Protein AF-A0A3C1DZ75-F1 (afdb_monomer)

Mean predicted aligned error: 13.8 Å

Radius of gyration: 22.68 Å; Cα contacts (8 Å, |Δi|>4): 251; chains: 1; bounding box: 56×24×58 Å

Foldseek 3Di:
DFDDDDDDPVLVPDPPNDTDDPVRRVVCCVVPNHPCCVVCVVVVCVDPPHPVVVVVPPPPPPPQLCPVVLVQDDVVQFPADDDPDRFAFDPDFDWFWKFAFFPATWIKTFTDGGQWTFIWIFNPYDDPDPVDDTDTHTDGTHGPVRRPDFAATPPPGPSGTGIDTPDD

Sequence (168 aa):
PMVAAPRTWRELASRDLAQLDYREVLRRVKRRGDPLHGLTSGHLDSLEPTAARRQGFVPSSAPDRLEAYRGMRNAGKTPEPVPASVPQPSNGQSFVIQEHHARRLHHDFRLEHDGVLVSWALPRGVPTDPQRNHLAVQTEDHPLEYGGFEGTIPRGEYGAGDVSIWDA

pLDDT: mean 88.47, std 12.62, range [47.5, 98.75]

Structure (mmCIF, N/CA/C/O backbone):
data_AF-A0A3C1DZ75-F1
#
_entry.id   AF-A0A3C1DZ75-F1
#
loop_
_atom_site.group_PDB
_atom_site.id
_atom_site.type_symbol
_atom_site.label_atom_id
_atom_site.label_alt_id
_atom_site.label_comp_id
_atom_site.label_asym_id
_atom_site.label_entity_id
_atom_site.label_seq_id
_atom_site.pdbx_PDB_ins_code
_atom_site.Cartn_x
_atom_site.Cartn_y
_atom_site.Cartn_z
_atom_site.occupancy
_atom_site.B_iso_or_equiv
_atom_site.auth_seq_id
_atom_site.auth_comp_id
_atom_site.auth_asym_id
_atom_site.auth_atom_id
_atom_site.pdbx_PDB_model_num
ATOM 1 N N . PRO A 1 1 ? -17.968 2.718 14.344 1.00 82.25 1 PRO A N 1
ATOM 2 C CA . PRO A 1 1 ? -17.880 1.237 14.326 1.00 82.25 1 PRO A CA 1
ATOM 3 C C . PRO A 1 1 ? -18.590 0.666 15.557 1.00 82.25 1 PRO A C 1
ATOM 5 O O . PRO A 1 1 ? -18.488 1.262 16.633 1.00 82.25 1 PRO A O 1
ATOM 8 N N . MET A 1 2 ? -19.323 -0.435 15.386 1.00 92.38 2 MET A N 1
ATOM 9 C CA . MET A 1 2 ? -19.960 -1.139 16.504 1.00 92.38 2 MET A CA 1
ATOM 10 C C . MET A 1 2 ? -18.927 -2.001 17.229 1.00 92.38 2 MET A C 1
ATOM 12 O O . MET A 1 2 ? -17.980 -2.483 16.609 1.00 92.38 2 MET A O 1
ATOM 16 N N . VAL A 1 3 ? -19.091 -2.171 18.539 1.00 89.06 3 VAL A N 1
ATOM 17 C CA . VAL A 1 3 ? -18.125 -2.855 19.403 1.00 89.06 3 VAL A CA 1
ATOM 18 C C . VAL A 1 3 ? -18.835 -3.922 20.227 1.00 89.06 3 VAL A C 1
ATOM 20 O O . VAL A 1 3 ? -19.832 -3.650 20.900 1.00 89.06 3 VAL A O 1
ATOM 23 N N . ALA A 1 4 ? -18.301 -5.143 20.199 1.00 89.06 4 ALA A N 1
ATOM 24 C CA . ALA A 1 4 ? -18.737 -6.202 21.097 1.00 89.06 4 ALA A CA 1
ATOM 25 C C . ALA A 1 4 ? -18.325 -5.854 22.535 1.00 89.06 4 ALA A C 1
ATOM 27 O O . ALA A 1 4 ? -17.167 -5.546 22.805 1.00 89.06 4 ALA A O 1
ATOM 28 N N . ALA A 1 5 ? -19.276 -5.903 23.465 1.00 89.12 5 ALA A N 1
ATOM 29 C CA . ALA A 1 5 ? -19.019 -5.640 24.875 1.00 89.12 5 ALA A CA 1
ATOM 30 C C . ALA A 1 5 ? -19.864 -6.569 25.759 1.00 89.12 5 ALA A C 1
ATOM 32 O O . ALA A 1 5 ? -21.009 -6.864 25.391 1.00 89.12 5 ALA A O 1
ATOM 33 N N . PRO A 1 6 ? -19.352 -6.991 26.933 1.00 87.00 6 PRO A N 1
ATOM 34 C CA . PRO A 1 6 ? -20.111 -7.805 27.875 1.00 87.00 6 PRO A CA 1
ATOM 35 C C . PRO A 1 6 ? -21.474 -7.189 28.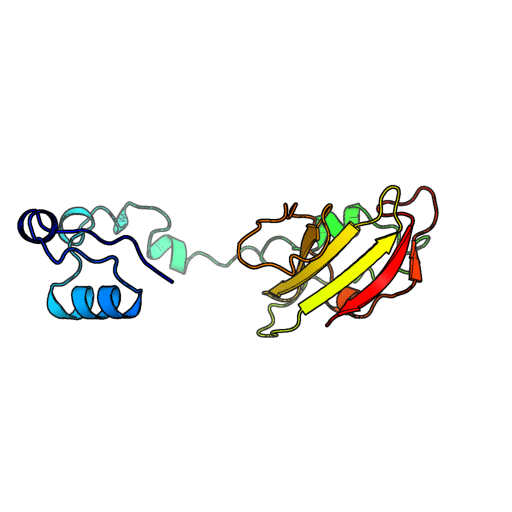219 1.00 87.00 6 PRO A C 1
ATOM 37 O O . PRO A 1 6 ? -21.605 -5.978 28.444 1.00 87.00 6 PRO A O 1
ATOM 40 N N . ARG A 1 7 ? -22.503 -8.040 28.262 1.00 88.62 7 ARG A N 1
ATOM 41 C CA . ARG A 1 7 ? -23.884 -7.682 28.610 1.00 88.62 7 ARG A CA 1
ATOM 42 C C . ARG A 1 7 ? -24.307 -8.414 29.868 1.00 88.62 7 ARG A C 1
ATOM 44 O O . ARG A 1 7 ? -23.930 -9.559 30.087 1.00 88.62 7 ARG A O 1
ATOM 51 N N . THR A 1 8 ? -25.142 -7.769 30.665 1.00 86.81 8 THR A N 1
ATOM 52 C CA . THR A 1 8 ? -25.850 -8.455 31.748 1.00 86.81 8 THR A CA 1
ATOM 53 C C . THR A 1 8 ? -27.039 -9.240 31.195 1.00 86.81 8 THR A C 1
ATOM 55 O O . THR A 1 8 ? -27.642 -8.837 30.200 1.00 86.81 8 THR A O 1
ATOM 58 N N . TRP A 1 9 ? -27.444 -10.313 31.879 1.00 91.50 9 TRP A N 1
ATOM 59 C CA . TRP A 1 9 ? -28.641 -11.091 31.523 1.00 91.50 9 TRP A CA 1
ATOM 60 C C . TRP A 1 9 ? -29.901 -10.229 31.391 1.00 91.50 9 TRP A C 1
ATOM 62 O O . TRP A 1 9 ? -30.697 -10.416 30.477 1.00 91.50 9 TRP A O 1
ATOM 72 N N . ARG A 1 10 ? -30.042 -9.215 32.252 1.00 91.50 10 ARG A N 1
ATOM 73 C CA . ARG A 1 10 ? -31.147 -8.250 32.193 1.00 91.50 10 ARG A CA 1
ATOM 74 C C . ARG A 1 10 ? -31.143 -7.413 30.911 1.00 91.50 10 ARG A C 1
ATOM 76 O O . ARG A 1 10 ? -32.205 -7.112 30.388 1.00 91.50 10 ARG A O 1
ATOM 83 N N . GLU A 1 11 ? -29.970 -7.017 30.418 1.00 90.81 11 GLU A N 1
ATOM 84 C CA . GLU A 1 11 ? -29.866 -6.274 29.155 1.00 90.81 11 GLU A CA 1
ATOM 85 C C . GLU A 1 11 ? -30.214 -7.161 27.962 1.00 90.81 11 GLU A C 1
ATOM 87 O O . GLU A 1 11 ? -30.898 -6.702 27.056 1.00 90.81 11 GLU A O 1
ATOM 92 N N . LEU A 1 12 ? -29.789 -8.426 27.987 1.00 92.19 12 LEU A N 1
ATOM 93 C CA . LEU A 1 12 ? -30.118 -9.396 26.941 1.00 92.19 12 LEU A CA 1
ATOM 94 C C . LEU A 1 12 ? -31.615 -9.725 26.892 1.00 92.19 12 LEU A C 1
ATOM 96 O O . LEU A 1 12 ? -32.140 -10.004 25.823 1.00 92.19 12 LEU A O 1
ATOM 100 N N . ALA A 1 13 ? -32.304 -9.652 28.032 1.00 94.62 13 ALA A N 1
ATOM 101 C CA . ALA A 1 13 ? -33.751 -9.837 28.118 1.00 94.62 13 ALA A CA 1
ATOM 102 C C . ALA A 1 13 ? -34.564 -8.584 27.725 1.00 94.62 13 ALA A C 1
ATOM 104 O O . ALA A 1 13 ? -35.794 -8.639 27.694 1.00 94.62 13 ALA A O 1
ATOM 105 N N . SER A 1 14 ? -33.910 -7.446 27.458 1.00 94.56 14 SER A N 1
ATOM 106 C CA . SER A 1 14 ? -34.595 -6.207 27.083 1.00 94.56 14 SER A CA 1
ATOM 107 C C . SER A 1 14 ? -35.124 -6.276 25.653 1.00 94.56 14 SER A C 1
ATOM 109 O O . SER A 1 14 ? -34.405 -6.674 24.738 1.00 94.56 14 SER A O 1
ATOM 111 N N . ARG A 1 15 ? -36.354 -5.794 25.438 1.00 94.06 15 ARG A N 1
ATOM 112 C CA . ARG A 1 15 ? -36.911 -5.603 24.086 1.00 94.06 15 ARG A CA 1
ATOM 113 C C . ARG A 1 15 ? -36.199 -4.494 23.305 1.00 94.06 15 ARG A C 1
ATOM 115 O O . ARG A 1 15 ? -36.237 -4.504 22.083 1.00 94.06 15 ARG A O 1
ATOM 122 N N . ASP A 1 16 ? -35.491 -3.615 24.011 1.00 93.75 16 ASP A N 1
ATOM 123 C CA . ASP A 1 16 ? -34.742 -2.488 23.448 1.00 93.75 16 ASP A CA 1
ATOM 124 C C . ASP A 1 16 ? -33.236 -2.796 23.322 1.00 93.75 16 ASP A C 1
ATOM 126 O O . ASP A 1 16 ? -32.386 -1.910 23.454 1.00 93.75 16 ASP A O 1
ATOM 130 N N . LEU A 1 17 ? -32.859 -4.070 23.156 1.00 93.56 17 LEU A N 1
ATOM 131 C CA . LEU A 1 17 ? -31.457 -4.454 22.997 1.00 93.56 17 LEU A CA 1
ATOM 132 C C . LEU A 1 17 ? -30.898 -3.908 21.674 1.00 93.56 17 LEU A C 1
ATOM 134 O O . LEU A 1 17 ? -31.266 -4.359 20.594 1.00 93.56 17 LEU A O 1
ATOM 138 N N . ALA A 1 18 ? -29.941 -2.986 21.771 1.00 93.12 18 ALA A N 1
ATOM 139 C CA . ALA A 1 18 ? -29.232 -2.420 20.627 1.00 93.12 18 ALA A CA 1
ATOM 140 C C . ALA A 1 18 ? -27.730 -2.726 20.677 1.00 93.12 18 ALA A C 1
ATOM 142 O O . ALA A 1 18 ? -27.128 -2.838 21.755 1.00 93.12 18 ALA A O 1
ATOM 143 N N . GLN A 1 19 ? -27.113 -2.840 19.499 1.00 93.38 19 GLN A N 1
ATOM 144 C CA . GLN A 1 19 ? -25.656 -2.879 19.363 1.00 93.38 19 GLN A CA 1
ATOM 145 C C . GLN A 1 19 ? -25.053 -1.568 19.885 1.00 93.38 19 GLN A C 1
ATOM 147 O O . GLN A 1 19 ? -25.692 -0.527 19.777 1.00 93.38 19 GLN A O 1
ATOM 152 N N . LEU A 1 20 ? -23.846 -1.618 20.458 1.00 93.50 20 LEU A N 1
ATOM 153 C CA . LEU A 1 20 ? -23.179 -0.409 20.953 1.00 93.50 20 LEU A CA 1
ATOM 154 C C . LEU A 1 20 ? -22.119 0.091 19.994 1.00 93.50 20 LEU A C 1
ATOM 156 O O . LEU A 1 20 ? -21.367 -0.705 19.429 1.00 93.50 20 LEU A O 1
ATOM 160 N N . ASP A 1 21 ? -21.984 1.407 19.922 1.00 95.75 21 ASP A N 1
ATOM 161 C CA . ASP A 1 21 ? -20.785 2.026 19.376 1.00 95.75 21 ASP A CA 1
ATOM 162 C C . ASP A 1 21 ? -19.644 2.104 20.414 1.00 95.75 21 ASP A C 1
ATOM 164 O O . ASP A 1 21 ? -19.817 1.898 21.623 1.00 95.75 21 ASP A O 1
ATOM 168 N N . TYR A 1 22 ? -18.438 2.424 19.941 1.00 93.00 22 TYR A N 1
ATOM 169 C CA . TYR A 1 22 ? -17.254 2.522 20.799 1.00 93.00 22 TYR A CA 1
ATOM 170 C C . TYR A 1 22 ? -17.378 3.593 21.902 1.00 93.00 22 TYR A C 1
ATOM 172 O O . TYR A 1 22 ? -16.853 3.416 23.002 1.00 93.00 22 TYR A O 1
ATOM 180 N N . ARG A 1 23 ? -18.097 4.696 21.660 1.00 95.44 23 ARG A N 1
ATOM 181 C CA . ARG A 1 23 ? -18.281 5.787 22.632 1.00 95.44 23 ARG A CA 1
ATOM 182 C C . ARG A 1 23 ? -19.216 5.352 23.755 1.00 95.44 23 ARG A C 1
ATOM 184 O O . ARG A 1 23 ? -19.007 5.705 24.917 1.00 95.44 23 ARG A O 1
ATOM 191 N N . GLU A 1 24 ? -20.252 4.590 23.432 1.00 94.31 24 GLU A N 1
ATOM 192 C CA . GLU A 1 24 ? -21.172 3.990 24.396 1.00 94.31 24 GLU A CA 1
ATOM 193 C C . GLU A 1 24 ? -20.486 2.954 25.284 1.00 94.31 24 GLU A C 1
ATOM 195 O O . GLU A 1 24 ? -20.714 2.947 26.499 1.00 94.31 24 GLU A O 1
ATOM 200 N N . VAL A 1 25 ? -19.608 2.127 24.710 1.00 92.50 25 VAL A N 1
ATOM 201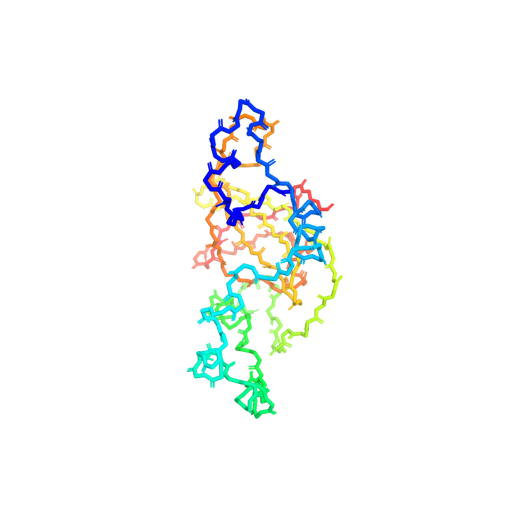 C CA . VAL A 1 25 ? -18.783 1.179 25.474 1.00 92.50 25 VAL A CA 1
ATOM 202 C C . VAL A 1 25 ? -17.853 1.923 26.435 1.00 92.50 25 VAL A C 1
ATOM 204 O O . VAL A 1 25 ? -17.858 1.628 27.630 1.00 92.50 25 VAL A O 1
ATOM 207 N N . LEU A 1 26 ? -17.140 2.956 25.973 1.00 92.38 26 LEU A N 1
ATOM 208 C CA . LEU A 1 26 ? -16.261 3.759 26.835 1.00 92.38 26 LEU A CA 1
ATOM 209 C C . LEU A 1 26 ? -17.026 4.444 27.979 1.00 92.38 26 LEU A C 1
ATOM 211 O O . LEU A 1 26 ? -16.575 4.432 29.126 1.00 92.38 26 LEU A O 1
ATOM 215 N N . ARG A 1 27 ? -18.215 5.002 27.706 1.00 93.69 27 ARG A N 1
ATOM 216 C CA . ARG A 1 27 ? -19.087 5.569 28.752 1.00 93.69 27 ARG A CA 1
ATOM 217 C C . ARG A 1 27 ? -19.534 4.513 29.763 1.00 93.69 27 ARG A C 1
ATOM 219 O O . ARG A 1 27 ? -19.610 4.804 30.956 1.00 93.69 27 ARG A O 1
ATOM 226 N N . ARG A 1 28 ? -19.832 3.290 29.312 1.00 90.81 28 ARG A N 1
ATOM 227 C CA . ARG A 1 28 ? -20.197 2.177 30.202 1.00 90.81 28 ARG A CA 1
ATOM 228 C C . ARG A 1 28 ? -19.054 1.791 31.124 1.00 90.81 28 ARG A C 1
ATOM 230 O O . ARG A 1 28 ? -19.316 1.690 32.318 1.00 90.81 28 ARG A O 1
ATOM 237 N N . VAL A 1 29 ? -17.840 1.624 30.599 1.00 90.81 29 VAL A N 1
ATOM 238 C CA . VAL A 1 29 ? -16.654 1.273 31.399 1.00 90.81 29 VAL A CA 1
ATOM 239 C C . VAL A 1 29 ? -16.377 2.354 32.442 1.00 90.81 29 VAL A C 1
ATOM 241 O O . VAL A 1 29 ? -16.222 2.041 33.616 1.00 90.81 29 VAL A O 1
ATOM 244 N N . LYS A 1 30 ? -16.451 3.639 32.067 1.00 91.69 30 LYS A N 1
ATOM 245 C CA . L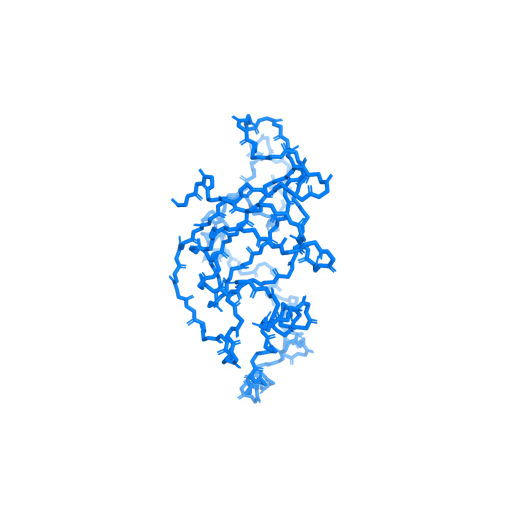YS A 1 30 ? -16.305 4.748 33.029 1.00 91.69 30 LYS A CA 1
ATOM 246 C C . LYS A 1 30 ? -17.337 4.712 34.161 1.00 91.69 30 LYS A C 1
ATOM 248 O O . LYS A 1 30 ? -17.017 5.067 35.286 1.00 91.69 30 LYS A O 1
ATOM 253 N N . ARG A 1 31 ? -18.579 4.311 33.869 1.00 91.12 31 ARG A N 1
ATOM 254 C CA . ARG A 1 31 ? -19.677 4.304 34.851 1.00 91.12 31 ARG A CA 1
ATOM 255 C C . ARG A 1 31 ? -19.729 3.036 35.705 1.00 91.12 31 ARG A C 1
ATOM 257 O O . ARG A 1 31 ? -20.123 3.107 36.860 1.00 91.12 31 ARG A O 1
ATOM 264 N N . ARG A 1 32 ? -19.463 1.872 35.110 1.00 87.06 32 ARG A N 1
ATOM 265 C CA . ARG A 1 32 ? -19.669 0.550 35.732 1.00 87.06 32 ARG A CA 1
ATOM 266 C C . ARG A 1 32 ? -18.359 -0.146 36.115 1.00 87.06 32 ARG A C 1
ATOM 268 O O . ARG A 1 32 ? -18.423 -1.196 36.740 1.00 87.06 32 ARG A O 1
ATOM 275 N N . GLY A 1 33 ? -17.212 0.423 35.748 1.00 87.12 33 GLY A N 1
ATOM 276 C CA . GLY A 1 33 ? -15.918 -0.245 35.827 1.00 87.12 33 GLY A CA 1
ATOM 277 C C . GLY A 1 33 ? -15.711 -1.248 34.690 1.00 87.12 33 GLY A C 1
ATOM 278 O O . GLY A 1 33 ? -16.586 -1.448 33.840 1.00 87.12 33 GLY A O 1
ATOM 279 N N . ASP A 1 34 ? -14.532 -1.865 34.675 1.00 82.75 34 ASP A N 1
ATOM 280 C CA . ASP A 1 34 ? -14.227 -2.978 33.780 1.00 82.75 34 ASP A CA 1
ATOM 281 C C . ASP A 1 34 ? -14.901 -4.263 34.306 1.00 82.75 34 ASP A C 1
ATOM 283 O O . ASP A 1 34 ? -14.555 -4.731 35.394 1.00 82.75 34 ASP A O 1
ATOM 287 N N . PRO A 1 35 ? -15.864 -4.857 33.573 1.00 77.62 35 PRO A N 1
ATOM 288 C CA . PRO A 1 35 ? -16.530 -6.087 33.996 1.00 77.62 35 PRO A CA 1
ATOM 289 C C . PRO A 1 35 ? -15.583 -7.292 34.090 1.00 77.62 35 PRO A C 1
ATOM 291 O O . PRO A 1 35 ? -15.918 -8.261 34.767 1.00 77.62 35 PRO A O 1
ATOM 294 N N . LEU A 1 36 ? -14.421 -7.248 33.433 1.00 76.19 36 LEU A N 1
ATOM 295 C CA . LEU A 1 36 ? -13.411 -8.299 33.513 1.00 76.19 36 LEU A CA 1
ATOM 296 C C . LEU A 1 36 ? -12.410 -8.071 34.648 1.00 76.19 36 LEU A C 1
ATOM 298 O O . LEU A 1 36 ? -11.628 -8.977 34.915 1.00 76.19 36 LEU A O 1
ATOM 302 N N . HIS A 1 37 ? -12.468 -6.940 35.365 1.00 77.50 37 HIS A N 1
ATOM 303 C CA . HIS A 1 37 ? -11.487 -6.570 36.391 1.00 77.50 37 HIS A CA 1
ATOM 304 C C . HIS A 1 37 ? -11.207 -7.701 37.391 1.00 77.50 37 HIS A C 1
ATOM 306 O O . HIS A 1 37 ? -10.057 -7.973 37.709 1.00 77.50 37 HIS A O 1
ATOM 312 N N . GLY A 1 38 ? -12.236 -8.404 37.878 1.00 75.06 38 GLY A N 1
ATOM 313 C CA . GLY A 1 38 ? -12.063 -9.507 38.835 1.00 75.06 38 GLY A CA 1
ATOM 314 C C . GLY A 1 38 ? -11.412 -10.768 38.252 1.00 75.06 38 GLY A C 1
ATOM 315 O O . GLY A 1 38 ? -10.770 -11.507 38.987 1.00 75.06 38 GLY A O 1
ATOM 316 N N . LEU A 1 39 ? -11.550 -11.002 36.943 1.00 70.12 39 LEU A N 1
ATOM 317 C CA . LEU A 1 39 ? -10.912 -12.116 36.225 1.00 70.12 39 LEU A CA 1
ATOM 318 C C . LEU A 1 39 ? -9.480 -11.773 35.806 1.00 70.12 39 LEU A C 1
ATOM 320 O O . LEU A 1 39 ? -8.641 -12.653 35.641 1.00 70.12 39 LEU A O 1
ATOM 324 N N . THR A 1 40 ? -9.219 -10.487 35.600 1.00 69.56 40 THR A N 1
ATOM 325 C CA . THR A 1 40 ? -7.937 -9.971 35.134 1.00 69.56 40 THR A CA 1
ATOM 326 C C . THR A 1 40 ? -7.011 -9.581 36.290 1.00 69.56 40 THR A C 1
ATOM 328 O O . THR A 1 40 ? -5.793 -9.557 36.117 1.00 69.56 40 THR A O 1
ATOM 331 N N . SER A 1 41 ? -7.559 -9.354 37.488 1.00 63.62 41 SER A N 1
ATOM 332 C CA . SER A 1 41 ? -6.803 -9.106 38.722 1.00 63.62 41 SER A CA 1
ATOM 333 C C . SER A 1 41 ? -5.882 -10.289 39.037 1.00 63.62 41 SER A C 1
ATOM 335 O O . SER A 1 41 ? -6.344 -11.410 39.228 1.00 63.62 41 SER A O 1
ATOM 337 N N . GLY A 1 42 ? -4.569 -10.053 39.065 1.00 64.12 42 GLY A N 1
ATOM 338 C CA . GLY A 1 42 ? -3.540 -11.070 39.323 1.00 64.12 42 GLY A CA 1
ATOM 339 C C . GLY A 1 42 ? -3.179 -11.950 38.119 1.00 64.12 42 GLY A C 1
ATOM 340 O O . GLY A 1 42 ? -2.043 -12.404 38.028 1.00 64.12 42 GLY A O 1
ATOM 341 N N . HIS A 1 43 ? -4.090 -12.145 37.158 1.00 60.72 43 HIS A N 1
ATOM 342 C CA . HIS A 1 43 ? -3.784 -12.870 35.922 1.00 60.72 43 HIS A CA 1
ATOM 343 C C . HIS A 1 43 ? -3.105 -11.979 34.873 1.00 60.72 43 HIS A C 1
ATOM 345 O O . HIS A 1 43 ? -2.217 -12.452 34.172 1.00 60.72 43 HIS A O 1
ATOM 351 N N . LEU A 1 44 ? -3.435 -10.683 34.789 1.00 59.78 44 LEU A N 1
ATOM 352 C CA . LEU A 1 44 ? -2.796 -9.770 33.826 1.00 59.78 44 LEU A CA 1
ATOM 353 C C . LEU A 1 44 ? -1.287 -9.639 34.028 1.00 59.78 44 LEU A C 1
ATOM 355 O O . LEU A 1 44 ? -0.559 -9.553 33.046 1.00 59.78 44 LEU A O 1
ATOM 359 N N . ASP A 1 45 ? -0.816 -9.675 35.274 1.00 60.81 45 ASP A N 1
ATOM 360 C CA . ASP A 1 45 ? 0.619 -9.636 35.583 1.00 60.81 45 ASP A CA 1
ATOM 361 C C . ASP A 1 45 ? 1.345 -10.927 35.171 1.00 60.81 45 ASP A C 1
ATOM 363 O O . ASP A 1 45 ? 2.569 -10.943 35.090 1.00 60.81 45 ASP A O 1
ATOM 367 N N . SER A 1 46 ? 0.592 -11.996 34.890 1.00 62.91 46 SER A N 1
ATOM 368 C CA . SER A 1 46 ? 1.084 -13.263 34.332 1.00 62.91 46 SER A CA 1
ATOM 369 C C . SER A 1 46 ? 0.820 -13.414 32.829 1.00 62.91 46 SER A C 1
ATOM 371 O O . SER A 1 46 ? 1.373 -14.312 32.197 1.00 62.91 46 SER A O 1
ATOM 373 N N . LEU A 1 47 ? -0.032 -12.560 32.252 1.00 60.59 47 LEU A N 1
ATOM 374 C CA . LEU A 1 47 ? -0.343 -12.561 30.830 1.00 60.59 47 LEU A CA 1
ATOM 375 C C . LEU A 1 47 ? 0.703 -11.737 30.089 1.00 60.59 47 LEU A C 1
ATOM 377 O O . LEU A 1 47 ? 0.976 -10.580 30.410 1.00 60.59 47 LEU A O 1
ATOM 381 N N . GLU A 1 48 ? 1.293 -12.346 29.071 1.00 63.47 48 GLU A N 1
ATOM 382 C CA . GLU A 1 48 ? 2.283 -11.671 28.252 1.00 63.47 48 GLU A CA 1
ATOM 383 C C . GLU A 1 48 ? 1.628 -10.716 27.235 1.00 63.47 48 GLU A C 1
ATOM 385 O O . GLU A 1 48 ? 0.585 -11.053 26.667 1.00 63.47 48 GLU A O 1
ATOM 390 N N . PRO A 1 49 ? 2.244 -9.548 26.958 1.00 60.66 49 PRO A N 1
ATOM 391 C CA . PRO A 1 49 ? 3.480 -9.060 27.567 1.00 60.66 49 PRO A CA 1
ATOM 392 C C . PRO A 1 49 ? 3.257 -8.373 28.933 1.00 60.66 49 PRO A C 1
ATOM 394 O O . PRO A 1 49 ? 2.545 -7.362 29.029 1.00 60.66 49 PRO A O 1
ATOM 397 N N . THR A 1 50 ? 3.930 -8.871 29.981 1.00 72.44 50 THR A N 1
ATOM 398 C CA . THR A 1 50 ? 3.855 -8.295 31.342 1.00 72.44 50 THR A CA 1
ATOM 399 C C . THR A 1 50 ? 4.391 -6.858 31.376 1.00 72.44 50 THR A C 1
ATOM 401 O O . THR A 1 50 ? 5.161 -6.439 30.508 1.00 72.44 50 THR A O 1
ATOM 404 N N . ALA A 1 51 ? 4.004 -6.059 32.377 1.00 64.94 51 ALA A N 1
ATOM 405 C CA . ALA A 1 51 ? 4.457 -4.666 32.491 1.00 64.94 51 ALA A CA 1
ATOM 406 C C . ALA A 1 51 ? 5.993 -4.540 32.580 1.00 64.94 51 ALA A C 1
ATOM 408 O O . ALA A 1 51 ? 6.572 -3.661 31.943 1.00 64.94 51 ALA A O 1
ATOM 409 N N . ALA A 1 52 ? 6.658 -5.459 33.290 1.00 66.94 52 ALA A N 1
ATOM 410 C CA . ALA A 1 52 ? 8.118 -5.532 33.356 1.00 66.94 52 ALA A CA 1
ATOM 411 C C . ALA A 1 52 ? 8.741 -5.906 31.998 1.00 66.94 52 ALA A C 1
ATOM 413 O O . ALA A 1 52 ? 9.729 -5.302 31.579 1.00 66.94 52 ALA A O 1
ATOM 414 N N . ARG A 1 53 ? 8.125 -6.841 31.258 1.00 60.88 53 ARG A N 1
ATOM 415 C CA . ARG A 1 53 ? 8.580 -7.222 29.912 1.00 60.88 53 ARG A CA 1
ATOM 416 C C . ARG A 1 53 ? 8.370 -6.103 28.894 1.00 60.88 53 ARG A C 1
ATOM 418 O O . ARG A 1 53 ? 9.198 -5.960 28.009 1.00 60.88 53 ARG A O 1
ATOM 425 N N . ARG A 1 54 ? 7.338 -5.264 29.054 1.00 61.25 54 ARG A N 1
ATOM 426 C CA . ARG A 1 54 ? 7.135 -4.036 28.260 1.00 61.25 54 ARG A CA 1
ATOM 427 C C . ARG A 1 54 ? 8.157 -2.941 28.567 1.00 61.25 54 ARG A C 1
ATOM 429 O O . ARG A 1 54 ? 8.546 -2.233 27.651 1.00 61.25 54 ARG A O 1
ATOM 436 N N . GLN A 1 55 ? 8.611 -2.808 29.814 1.00 67.50 55 GLN A N 1
ATOM 437 C CA . GLN A 1 55 ? 9.661 -1.842 30.179 1.00 67.50 55 GLN A CA 1
ATOM 438 C C . GLN A 1 55 ? 11.044 -2.246 29.647 1.00 67.50 55 GLN A C 1
ATOM 440 O O . GLN A 1 55 ? 11.836 -1.379 29.292 1.00 67.50 55 GLN A O 1
ATOM 445 N N . GLY A 1 56 ? 11.321 -3.553 29.563 1.00 54.50 56 GLY A N 1
ATOM 446 C CA . GLY A 1 56 ? 12.516 -4.105 28.912 1.00 54.50 56 GLY A CA 1
ATOM 447 C C . GLY A 1 56 ? 12.359 -4.351 27.407 1.00 54.50 56 GLY A C 1
ATOM 448 O O . GLY A 1 56 ? 13.332 -4.721 26.750 1.00 54.50 56 GLY A O 1
ATOM 449 N N . PHE A 1 57 ? 11.159 -4.151 26.852 1.00 48.34 57 PHE A N 1
ATOM 450 C CA . PHE A 1 57 ? 10.916 -4.191 25.415 1.00 48.34 57 PHE A CA 1
ATOM 451 C C . PHE A 1 57 ? 11.478 -2.911 24.806 1.00 48.34 57 PHE A C 1
ATOM 453 O O . PHE A 1 57 ? 10.767 -1.953 24.512 1.00 48.34 57 PHE A O 1
ATOM 460 N N . VAL A 1 58 ? 12.790 -2.908 24.599 1.00 47.88 58 VAL A N 1
ATOM 461 C CA . VAL A 1 58 ? 13.338 -2.188 23.459 1.00 47.88 58 VAL A CA 1
ATOM 462 C C . VAL A 1 58 ? 12.686 -2.876 22.266 1.00 47.88 58 VAL A C 1
ATOM 464 O O . VAL A 1 58 ? 12.881 -4.090 22.134 1.00 47.88 58 VAL A O 1
ATOM 467 N N . PRO A 1 59 ? 11.868 -2.204 21.436 1.00 47.81 59 PRO A N 1
ATOM 468 C CA . PRO A 1 59 ? 11.531 -2.808 20.167 1.00 47.81 59 PRO A CA 1
ATOM 469 C C . PRO A 1 59 ? 12.883 -3.129 19.535 1.00 47.81 59 PRO A C 1
ATOM 471 O O . PRO A 1 59 ? 13.668 -2.225 19.248 1.00 47.81 59 PRO A O 1
ATOM 474 N N . SER A 1 60 ? 13.186 -4.423 19.364 1.00 47.50 60 SER A N 1
ATOM 475 C CA . SER A 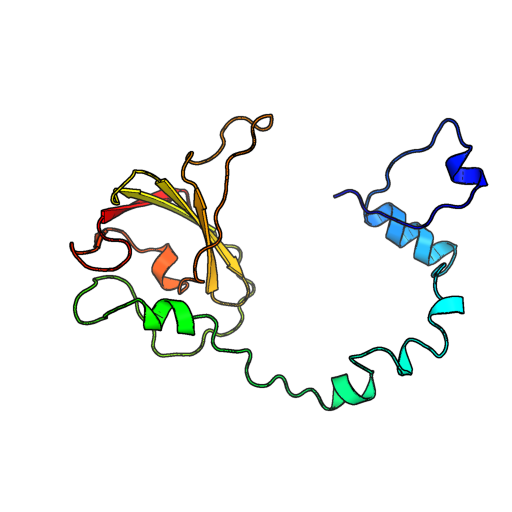1 60 ? 13.971 -4.849 18.208 1.00 47.50 60 SER A CA 1
ATOM 476 C C . SER A 1 60 ? 13.470 -3.950 17.099 1.00 47.50 60 SER A C 1
ATOM 478 O O . SER A 1 60 ? 12.252 -3.971 16.891 1.00 47.50 60 SER A O 1
ATOM 480 N N . SER A 1 61 ? 14.332 -3.092 16.533 1.00 55.44 61 SER A N 1
ATOM 481 C CA . SER A 1 61 ? 13.971 -2.200 15.425 1.00 55.44 61 SER A CA 1
ATOM 482 C C . SER A 1 61 ? 12.931 -2.933 14.601 1.00 55.44 61 SER A C 1
ATOM 484 O O . SER A 1 61 ? 13.223 -4.070 14.205 1.00 55.44 61 SER A O 1
ATOM 486 N N . ALA A 1 62 ? 11.701 -2.405 14.550 1.00 60.00 62 ALA A N 1
ATOM 487 C CA . ALA A 1 62 ? 10.577 -3.155 14.005 1.00 60.00 62 ALA A CA 1
ATOM 488 C C . ALA A 1 62 ? 11.044 -3.818 12.702 1.00 60.00 62 ALA A C 1
ATOM 490 O O . ALA A 1 62 ? 11.753 -3.140 11.947 1.00 60.00 62 ALA A O 1
ATOM 491 N N . PRO A 1 63 ? 10.786 -5.128 12.505 1.00 73.69 63 PRO A N 1
ATOM 492 C CA . PRO A 1 63 ? 11.322 -5.843 11.356 1.00 73.69 63 PRO A CA 1
ATOM 493 C C . PRO A 1 63 ? 11.057 -5.016 10.104 1.00 73.69 63 PRO A C 1
ATOM 495 O O . PRO A 1 63 ? 9.986 -4.422 9.961 1.00 73.69 63 PRO A O 1
ATOM 498 N N . ASP A 1 64 ? 12.087 -4.888 9.278 1.00 88.62 64 ASP A N 1
ATOM 499 C CA . ASP A 1 64 ? 12.110 -3.940 8.181 1.00 88.62 64 ASP A CA 1
ATOM 500 C C . ASP A 1 64 ? 10.953 -4.225 7.219 1.00 88.62 64 ASP A C 1
ATOM 502 O O . ASP A 1 64 ? 10.956 -5.204 6.476 1.00 88.62 64 ASP A O 1
ATOM 506 N N . ARG A 1 65 ? 9.928 -3.369 7.257 1.00 91.94 65 ARG A N 1
ATOM 507 C CA . ARG A 1 65 ? 8.644 -3.618 6.589 1.00 91.94 65 ARG A CA 1
ATOM 508 C C . ARG A 1 65 ? 8.764 -3.744 5.070 1.00 91.94 65 ARG A C 1
ATOM 510 O O . ARG A 1 65 ? 7.919 -4.367 4.439 1.00 91.94 65 ARG A O 1
ATOM 517 N N . LEU A 1 66 ? 9.833 -3.200 4.488 1.00 95.00 66 LEU A N 1
ATOM 518 C CA . LEU A 1 66 ? 10.115 -3.282 3.054 1.00 95.00 66 LEU A CA 1
ATOM 519 C C . LEU A 1 66 ? 11.034 -4.452 2.674 1.00 95.00 66 LEU A C 1
ATOM 521 O O . LEU A 1 66 ? 11.409 -4.562 1.507 1.00 95.00 66 LEU A O 1
ATOM 525 N N . GLU A 1 67 ? 11.409 -5.328 3.610 1.00 93.50 67 GLU A N 1
ATOM 526 C CA . GLU A 1 67 ? 12.290 -6.470 3.334 1.00 93.50 67 GLU A CA 1
ATOM 527 C C . GLU A 1 67 ? 11.721 -7.362 2.223 1.00 93.50 67 GLU A C 1
ATOM 529 O O . GLU A 1 67 ? 12.410 -7.638 1.238 1.00 93.50 67 GLU A O 1
ATOM 534 N N . ALA A 1 68 ? 10.442 -7.738 2.328 1.00 93.00 68 ALA A N 1
ATOM 535 C CA . ALA A 1 68 ? 9.766 -8.547 1.316 1.00 93.00 68 ALA A CA 1
ATOM 536 C C . ALA A 1 68 ? 9.708 -7.832 -0.044 1.00 93.00 68 ALA A C 1
ATOM 538 O O . ALA A 1 68 ? 10.057 -8.421 -1.066 1.00 93.00 68 ALA A O 1
ATOM 539 N N . TYR A 1 69 ? 9.347 -6.544 -0.053 1.00 95.06 69 TYR A N 1
ATOM 540 C CA . TYR A 1 69 ? 9.308 -5.729 -1.268 1.00 95.06 69 TYR A CA 1
ATOM 541 C C . TYR A 1 69 ? 10.671 -5.679 -1.966 1.00 95.06 69 TYR A C 1
ATOM 543 O O . TYR A 1 69 ? 10.773 -5.993 -3.152 1.00 95.06 69 TYR A O 1
ATOM 551 N N . ARG A 1 70 ? 11.741 -5.363 -1.225 1.00 94.62 70 ARG A N 1
ATOM 552 C CA . ARG A 1 70 ? 13.105 -5.330 -1.768 1.00 94.62 70 ARG A CA 1
ATOM 553 C C . ARG A 1 70 ? 13.557 -6.690 -2.281 1.00 94.62 70 ARG A C 1
ATOM 555 O O . ARG A 1 70 ? 14.177 -6.746 -3.337 1.00 94.62 70 ARG A O 1
ATOM 562 N N . GLY A 1 71 ? 13.223 -7.773 -1.580 1.00 93.06 71 GLY A N 1
ATOM 563 C CA . GLY A 1 71 ? 13.544 -9.136 -2.010 1.00 93.06 71 GLY A CA 1
ATOM 564 C C . GLY A 1 71 ? 12.899 -9.531 -3.343 1.00 93.06 71 GLY A C 1
ATOM 565 O O . GLY A 1 71 ? 13.419 -10.399 -4.043 1.00 93.06 71 GLY A O 1
ATOM 566 N N . MET A 1 72 ? 11.797 -8.877 -3.721 1.00 91.19 72 MET A N 1
ATOM 567 C CA . MET A 1 72 ? 11.082 -9.114 -4.977 1.00 91.19 72 MET A CA 1
ATOM 568 C C . MET A 1 72 ? 11.478 -8.161 -6.111 1.00 91.19 72 MET A C 1
ATOM 570 O O . MET A 1 72 ? 10.955 -8.303 -7.217 1.00 91.19 72 MET A O 1
ATOM 574 N N . ARG A 1 73 ? 12.354 -7.178 -5.865 1.00 92.56 73 ARG A N 1
ATOM 575 C CA . ARG A 1 73 ? 12.728 -6.156 -6.852 1.00 92.56 73 ARG A CA 1
ATOM 576 C C . ARG A 1 73 ? 14.186 -6.237 -7.256 1.00 92.56 73 ARG A C 1
ATOM 578 O O . ARG A 1 73 ? 15.063 -6.635 -6.496 1.00 92.56 73 ARG A O 1
ATOM 585 N N . ASN A 1 74 ? 14.445 -5.793 -8.480 1.00 89.31 74 ASN A N 1
ATOM 586 C CA . ASN A 1 74 ? 15.789 -5.604 -8.989 1.00 89.31 74 ASN A CA 1
ATOM 587 C C . ASN A 1 74 ? 15.931 -4.170 -9.499 1.00 89.31 74 ASN A C 1
ATOM 589 O O . ASN A 1 74 ? 15.524 -3.862 -10.616 1.00 89.31 74 ASN A O 1
ATOM 593 N N . ALA A 1 75 ? 16.562 -3.310 -8.696 1.00 86.81 75 ALA A N 1
ATOM 594 C CA . ALA A 1 75 ? 16.749 -1.891 -9.009 1.00 86.81 75 ALA A CA 1
ATOM 595 C C . ALA A 1 75 ? 17.547 -1.632 -10.305 1.00 86.81 75 ALA A C 1
ATOM 597 O O . ALA A 1 75 ? 17.482 -0.541 -10.858 1.00 86.81 75 ALA A O 1
ATOM 598 N N . GLY A 1 76 ? 18.298 -2.620 -10.809 1.00 88.19 76 GLY A N 1
ATOM 599 C CA . GLY A 1 76 ? 18.987 -2.527 -12.100 1.00 88.19 76 GLY A CA 1
ATOM 600 C C . GLY A 1 76 ? 18.102 -2.853 -13.307 1.00 88.19 76 GLY A C 1
ATOM 601 O O . GLY A 1 76 ? 18.554 -2.719 -14.442 1.00 88.19 76 GLY A O 1
ATOM 602 N N . LYS A 1 77 ? 16.870 -3.318 -13.080 1.00 87.50 77 LYS A N 1
ATOM 603 C CA . LYS A 1 77 ? 15.943 -3.760 -14.127 1.00 87.50 77 LYS A CA 1
ATOM 604 C C . LYS A 1 77 ? 14.595 -3.059 -14.079 1.00 87.50 77 LYS A C 1
ATOM 606 O O . LYS A 1 77 ? 14.025 -2.812 -15.134 1.00 87.50 77 LYS A O 1
ATOM 611 N N . THR A 1 78 ? 14.074 -2.770 -12.892 1.00 85.81 78 THR A N 1
ATOM 612 C CA . THR A 1 78 ? 12.757 -2.153 -12.716 1.00 85.81 78 THR A CA 1
ATOM 613 C C . THR A 1 78 ? 12.897 -0.645 -12.512 1.00 85.81 78 THR A C 1
ATOM 615 O O . THR A 1 78 ? 13.771 -0.231 -11.752 1.00 85.81 78 THR A O 1
ATOM 618 N N . PRO A 1 79 ? 12.024 0.184 -13.110 1.00 91.44 79 PRO A N 1
ATOM 619 C CA . PRO A 1 79 ? 11.994 1.626 -12.847 1.00 91.44 79 PRO A CA 1
ATOM 620 C C . PRO A 1 79 ? 11.377 1.975 -11.479 1.00 91.44 79 PRO A C 1
ATOM 622 O O . PRO A 1 79 ? 11.350 3.138 -11.089 1.00 91.44 79 PRO A O 1
ATOM 625 N N . GLU A 1 80 ? 10.860 0.974 -10.768 1.00 93.62 80 GLU A N 1
ATOM 626 C CA . GLU A 1 80 ? 10.238 1.110 -9.455 1.00 93.62 80 GLU A CA 1
ATOM 627 C C . GLU A 1 80 ? 11.236 1.605 -8.386 1.00 93.62 80 GLU A C 1
ATOM 629 O O . GLU A 1 80 ? 12.402 1.196 -8.395 1.00 93.62 80 GLU A O 1
ATOM 634 N N . PRO A 1 81 ? 10.803 2.442 -7.421 1.00 94.56 81 PRO A N 1
ATOM 635 C CA . PRO A 1 81 ? 11.663 2.913 -6.339 1.00 94.56 81 PRO A CA 1
ATOM 636 C C . PRO A 1 81 ? 12.019 1.778 -5.372 1.00 94.56 81 PRO A C 1
ATOM 638 O O . PRO A 1 81 ? 11.144 1.080 -4.866 1.00 94.56 81 PRO A O 1
ATOM 641 N N . VAL A 1 82 ? 13.306 1.611 -5.064 1.00 93.81 82 VAL A N 1
ATOM 642 C CA . VAL A 1 82 ? 13.802 0.573 -4.140 1.00 93.81 82 VAL A CA 1
ATOM 643 C C . VAL A 1 82 ? 14.700 1.218 -3.075 1.00 93.81 82 VAL A C 1
ATOM 645 O O . VAL A 1 82 ? 15.927 1.159 -3.184 1.00 93.81 82 VAL A O 1
ATOM 648 N N . PRO A 1 83 ? 14.129 1.887 -2.054 1.00 92.94 83 PRO A N 1
ATOM 649 C CA . PRO A 1 83 ? 14.927 2.564 -1.037 1.00 92.94 83 PRO A CA 1
ATOM 650 C C . PRO A 1 83 ? 15.682 1.555 -0.166 1.00 92.94 83 PRO A C 1
ATOM 652 O O . PRO A 1 83 ? 15.118 0.564 0.302 1.00 92.94 83 PRO A O 1
ATOM 655 N N . ALA A 1 84 ? 16.965 1.827 0.082 1.00 88.75 84 ALA A N 1
ATOM 656 C CA . ALA A 1 84 ? 17.824 0.984 0.917 1.00 88.75 84 ALA A CA 1
ATOM 657 C C . ALA A 1 84 ? 17.607 1.196 2.427 1.00 88.75 84 ALA A C 1
ATOM 659 O O . ALA A 1 84 ? 17.997 0.352 3.229 1.00 88.75 84 ALA A O 1
ATOM 660 N N . SER A 1 85 ? 17.018 2.325 2.826 1.00 88.44 85 SER A N 1
ATOM 661 C CA . SER A 1 85 ? 16.777 2.661 4.228 1.00 88.44 85 SER A CA 1
ATOM 662 C C . SER A 1 85 ? 15.563 1.931 4.795 1.00 88.44 85 SER A C 1
ATOM 664 O O . SER A 1 85 ? 14.555 1.740 4.111 1.00 88.44 85 SER A O 1
ATOM 666 N N . VAL A 1 86 ? 15.641 1.599 6.084 1.00 87.88 86 VAL A N 1
ATOM 667 C CA . VAL A 1 86 ? 14.486 1.130 6.855 1.00 87.88 86 VAL A CA 1
ATOM 668 C C . VAL A 1 86 ? 13.471 2.277 6.965 1.00 87.88 86 VAL A C 1
ATOM 670 O O . VAL A 1 86 ? 13.869 3.384 7.356 1.00 87.88 86 VAL A O 1
ATOM 673 N N . PRO A 1 87 ? 12.184 2.044 6.646 1.00 88.75 87 PRO A N 1
ATOM 674 C CA . PRO A 1 87 ? 11.136 3.047 6.802 1.00 88.75 87 PRO A CA 1
ATOM 675 C C . PRO A 1 87 ? 11.086 3.603 8.222 1.00 88.75 87 PRO A C 1
ATOM 677 O O . PRO A 1 87 ? 11.203 2.859 9.197 1.00 88.75 87 PRO A O 1
ATOM 680 N N . GLN A 1 88 ? 10.893 4.914 8.341 1.00 87.50 88 GLN A N 1
ATOM 681 C CA . GLN A 1 88 ? 10.610 5.551 9.624 1.00 87.50 88 GLN A CA 1
ATOM 682 C C . GLN A 1 88 ? 9.097 5.718 9.775 1.00 87.50 88 GLN A C 1
ATOM 684 O O . GLN A 1 88 ? 8.462 6.144 8.811 1.00 87.50 88 GLN A O 1
ATOM 689 N N . PRO A 1 89 ? 8.516 5.436 10.955 1.00 86.12 89 PRO A N 1
ATOM 690 C CA . PRO A 1 89 ? 7.091 5.634 11.178 1.00 86.12 89 PRO A CA 1
ATOM 691 C C . PRO A 1 89 ? 6.641 7.053 10.815 1.00 86.12 89 PRO A C 1
ATOM 693 O O . PRO A 1 89 ? 7.261 8.036 11.228 1.00 86.12 89 PRO A O 1
ATOM 696 N N . SER A 1 90 ? 5.543 7.154 10.070 1.00 84.50 90 SER A N 1
ATOM 697 C CA . SER A 1 90 ? 4.899 8.412 9.695 1.00 84.50 90 SER A CA 1
ATOM 698 C C . SER A 1 90 ? 3.457 8.454 10.207 1.00 84.50 90 SER A C 1
ATOM 700 O O . SER A 1 90 ? 2.790 7.429 10.328 1.00 84.50 90 SER A O 1
ATOM 702 N N . ASN A 1 91 ? 2.968 9.668 10.480 1.00 86.25 91 ASN A N 1
ATOM 703 C CA . ASN A 1 91 ? 1.551 9.941 10.754 1.00 86.25 91 ASN A CA 1
ATOM 704 C C . ASN A 1 91 ? 0.821 10.431 9.490 1.00 86.25 91 ASN A C 1
ATOM 706 O O . ASN A 1 91 ? -0.138 11.202 9.592 1.00 86.25 91 ASN A O 1
ATOM 710 N N . GLY A 1 92 ? 1.330 10.092 8.302 1.00 87.00 92 GLY A N 1
ATOM 711 C CA . GLY A 1 92 ? 0.689 10.498 7.061 1.00 87.00 92 GLY A CA 1
ATOM 712 C C . GLY A 1 92 ? -0.641 9.781 6.856 1.00 87.00 92 GLY A C 1
ATOM 713 O O . GLY A 1 92 ? -0.982 8.820 7.544 1.00 87.00 92 GLY A O 1
ATOM 714 N N . GLN A 1 93 ? -1.438 10.338 5.953 1.00 92.75 93 GLN A N 1
ATOM 715 C CA . GLN A 1 93 ? -2.813 9.909 5.683 1.00 92.75 93 GLN A CA 1
ATOM 716 C C . GLN A 1 93 ? -3.050 9.803 4.172 1.00 92.75 93 GLN A C 1
ATOM 718 O O . GLN A 1 93 ? -4.170 10.010 3.709 1.00 92.75 93 GLN A O 1
ATOM 723 N N . SER A 1 94 ? -1.986 9.557 3.401 1.00 96.75 94 SER A N 1
ATOM 724 C CA . SER A 1 94 ? -2.094 9.402 1.955 1.00 96.75 94 SER A CA 1
ATOM 725 C C . SER A 1 94 ? -2.625 8.017 1.588 1.00 96.75 94 SER A C 1
ATOM 727 O O . SER A 1 94 ? -2.449 7.035 2.318 1.00 96.75 94 SER A O 1
ATOM 729 N N . PHE A 1 95 ? -3.295 7.941 0.446 1.00 98.38 95 PHE A N 1
ATOM 730 C CA . PHE A 1 95 ? -3.630 6.685 -0.202 1.00 98.38 95 PHE A CA 1
ATOM 731 C C . PHE A 1 95 ? -3.303 6.802 -1.689 1.00 98.38 95 PHE A C 1
ATOM 733 O O . PHE A 1 95 ? -3.067 7.889 -2.203 1.00 98.38 95 PHE A O 1
ATOM 740 N N . VAL A 1 96 ? -3.255 5.667 -2.373 1.00 98.69 96 VAL A N 1
ATOM 741 C CA . VAL A 1 96 ? -3.222 5.636 -3.832 1.00 98.69 96 VAL A CA 1
ATOM 742 C C . VAL A 1 96 ? -3.977 4.410 -4.316 1.00 98.69 96 VAL A C 1
ATOM 744 O O . VAL A 1 96 ? -3.957 3.349 -3.682 1.00 98.69 96 VAL A O 1
ATOM 747 N N . ILE A 1 97 ? -4.647 4.552 -5.449 1.00 98.56 97 ILE A N 1
ATOM 748 C CA . ILE A 1 97 ? -5.186 3.451 -6.228 1.00 98.56 97 ILE A CA 1
ATOM 749 C C . ILE A 1 97 ? -4.467 3.472 -7.569 1.00 98.56 97 ILE A C 1
ATOM 751 O O . ILE A 1 97 ? -4.583 4.432 -8.324 1.00 98.56 97 ILE A O 1
ATOM 755 N N . GLN A 1 98 ? -3.729 2.413 -7.875 1.00 98.75 98 GLN A N 1
ATOM 756 C CA . GLN A 1 98 ? -3.070 2.250 -9.169 1.00 98.75 98 GLN A CA 1
ATOM 757 C C . GLN A 1 98 ? -3.850 1.262 -10.031 1.00 98.75 98 GLN A C 1
ATOM 759 O O . GLN A 1 98 ? -4.238 0.198 -9.556 1.00 98.75 98 GLN A O 1
ATOM 764 N N . GLU A 1 99 ? -4.073 1.594 -11.298 1.00 98.56 99 GLU A N 1
ATOM 765 C CA . GLU A 1 99 ? -4.545 0.645 -12.301 1.00 98.56 99 GLU A CA 1
ATOM 766 C C . GLU A 1 99 ? -3.338 -0.123 -12.848 1.00 98.56 99 GLU A C 1
ATOM 768 O O . GLU A 1 99 ? -2.356 0.477 -13.283 1.00 98.56 99 GLU A O 1
ATOM 773 N N . HIS A 1 100 ? -3.402 -1.454 -12.809 1.00 98.44 100 HIS A N 1
ATOM 774 C CA . HIS A 1 100 ? -2.272 -2.315 -13.133 1.00 98.44 100 HIS A CA 1
ATOM 775 C C . HIS A 1 100 ? -2.640 -3.324 -14.229 1.00 98.44 100 HIS A C 1
ATOM 777 O O . HIS A 1 100 ? -3.350 -4.317 -14.018 1.00 98.44 100 HIS A O 1
ATOM 783 N N . HIS A 1 101 ? -2.110 -3.086 -15.429 1.00 97.50 101 HIS A N 1
ATOM 784 C CA . HIS A 1 101 ? -2.253 -3.919 -16.625 1.00 97.50 101 HIS A CA 1
ATOM 785 C C . HIS A 1 101 ? -1.188 -5.020 -16.647 1.00 97.50 101 HIS A C 1
ATOM 787 O O . HIS A 1 101 ? -0.347 -5.099 -17.542 1.00 97.50 101 HIS A O 1
ATOM 793 N N . ALA A 1 102 ? -1.221 -5.888 -15.633 1.00 94.00 102 ALA A N 1
ATOM 794 C CA . ALA A 1 102 ? -0.378 -7.078 -15.575 1.00 94.00 102 ALA A CA 1
ATOM 795 C C . ALA A 1 102 ? -0.941 -8.205 -16.468 1.00 94.00 102 ALA A C 1
ATOM 797 O O . ALA A 1 102 ? -1.668 -7.983 -17.435 1.00 94.00 102 ALA A O 1
ATOM 798 N N . ARG A 1 103 ? -0.693 -9.475 -16.111 1.00 91.38 103 ARG A N 1
ATOM 799 C CA . ARG A 1 103 ? -1.348 -10.629 -16.770 1.00 91.38 103 ARG A CA 1
ATOM 800 C C . ARG A 1 103 ? -2.877 -10.534 -16.773 1.00 91.38 103 ARG A C 1
ATOM 802 O O . ARG A 1 103 ? -3.529 -11.123 -17.633 1.00 91.38 103 ARG A O 1
ATOM 809 N N . ARG A 1 104 ? -3.441 -9.869 -15.766 1.00 94.19 104 ARG A N 1
ATOM 810 C CA . ARG A 1 104 ? -4.854 -9.511 -15.663 1.00 94.19 104 ARG A CA 1
ATOM 811 C C . ARG A 1 104 ? -4.924 -8.075 -15.171 1.00 94.19 104 ARG A C 1
ATOM 813 O O . ARG A 1 104 ? -4.185 -7.722 -14.252 1.00 94.19 104 ARG A O 1
ATOM 820 N N . LEU A 1 105 ? -5.836 -7.303 -15.749 1.00 97.25 105 LEU A N 1
ATOM 821 C CA . LEU A 1 105 ? -6.186 -5.991 -15.228 1.00 97.25 105 LEU A CA 1
ATOM 822 C C . LEU A 1 105 ? -6.691 -6.137 -13.789 1.00 97.25 105 LEU A C 1
ATOM 824 O O . LEU A 1 105 ? -7.585 -6.941 -13.516 1.00 97.25 105 LEU A O 1
ATOM 828 N N . HIS A 1 106 ? -6.105 -5.369 -12.886 1.00 98.00 106 HIS A N 1
ATOM 829 C CA . HIS A 1 106 ? -6.549 -5.213 -11.508 1.00 98.00 106 HIS A CA 1
ATOM 830 C C . HIS A 1 106 ? -6.194 -3.805 -11.034 1.00 98.00 106 HIS A C 1
ATOM 832 O O . HIS A 1 106 ? -5.556 -3.048 -11.761 1.00 98.00 106 HIS A O 1
ATOM 838 N N . HIS A 1 107 ? -6.664 -3.443 -9.845 1.00 98.56 107 HIS A N 1
ATOM 839 C CA . HIS A 1 107 ? -6.244 -2.209 -9.188 1.00 98.56 107 HIS A CA 1
ATOM 840 C C . HIS A 1 107 ? -5.460 -2.562 -7.933 1.00 98.56 107 HIS A C 1
ATOM 842 O O . HIS A 1 107 ? -5.799 -3.542 -7.280 1.00 98.56 107 HIS A O 1
ATOM 848 N N . ASP A 1 108 ? -4.471 -1.765 -7.572 1.00 98.56 108 ASP A N 1
ATOM 849 C CA . ASP A 1 108 ? -3.761 -1.881 -6.306 1.00 98.56 108 ASP A CA 1
ATOM 850 C C . ASP A 1 108 ? -4.165 -0.711 -5.413 1.00 98.56 108 ASP A C 1
ATOM 852 O O . ASP A 1 108 ? -3.880 0.441 -5.728 1.00 98.56 108 ASP A O 1
ATOM 856 N N . PHE A 1 109 ? -4.849 -1.003 -4.308 1.00 98.62 109 PHE A N 1
ATOM 857 C CA . PHE A 1 109 ? -5.169 -0.021 -3.278 1.00 98.62 109 PHE A CA 1
ATOM 858 C C . PHE A 1 109 ? -4.077 -0.022 -2.221 1.00 98.62 109 PHE A C 1
ATOM 860 O O . PHE A 1 109 ? -3.727 -1.077 -1.684 1.00 98.62 109 PHE A O 1
ATOM 867 N N . ARG A 1 110 ? -3.564 1.161 -1.895 1.00 98.56 110 ARG A N 1
ATOM 868 C CA . ARG A 1 110 ? -2.499 1.322 -0.914 1.00 98.56 110 ARG A CA 1
ATOM 869 C C . ARG A 1 110 ? -2.826 2.451 0.042 1.00 98.56 110 ARG A C 1
ATOM 871 O O . ARG A 1 110 ? -3.287 3.507 -0.379 1.00 98.56 110 ARG A O 1
ATOM 878 N N . LEU A 1 111 ? -2.565 2.221 1.321 1.00 98.06 111 LEU A N 1
ATOM 879 C CA . LEU A 1 111 ? -2.813 3.175 2.392 1.00 98.06 111 LEU A CA 1
ATOM 880 C C . LEU A 1 111 ? -1.525 3.397 3.179 1.00 98.06 111 LEU A C 1
ATOM 882 O O . LEU A 1 111 ? -0.893 2.435 3.620 1.00 98.06 111 LEU A O 1
ATOM 886 N N . GLU A 1 112 ? -1.150 4.657 3.372 1.00 97.38 112 GLU A N 1
ATOM 887 C CA . GLU A 1 112 ? -0.010 5.007 4.208 1.00 97.38 112 GLU A CA 1
ATOM 888 C C . GLU A 1 112 ? -0.264 4.629 5.670 1.00 97.38 112 GLU A C 1
ATOM 890 O O . GLU A 1 112 ? -1.271 5.009 6.272 1.00 97.38 112 GLU A O 1
ATOM 895 N N . HIS A 1 113 ? 0.671 3.8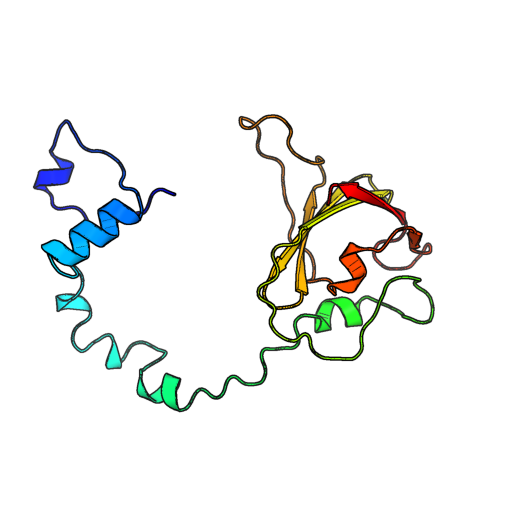80 6.251 1.00 94.06 113 HIS A N 1
ATOM 896 C CA . HIS A 1 113 ? 0.657 3.530 7.661 1.00 94.06 113 HIS A CA 1
ATOM 897 C C . HIS A 1 113 ? 2.065 3.181 8.152 1.00 94.06 113 HIS A C 1
ATOM 899 O O . HIS A 1 113 ? 2.731 2.318 7.579 1.00 94.06 113 HIS A O 1
ATOM 905 N N . ASP A 1 114 ? 2.511 3.837 9.227 1.00 91.75 114 ASP A N 1
ATOM 906 C CA . ASP A 1 114 ? 3.836 3.665 9.838 1.00 91.75 114 ASP A CA 1
ATOM 907 C C . ASP A 1 114 ? 4.996 3.717 8.824 1.00 91.75 114 ASP A C 1
ATOM 909 O O . ASP A 1 114 ? 5.918 2.900 8.867 1.00 91.75 114 ASP A O 1
ATOM 913 N N . GLY A 1 115 ? 4.973 4.697 7.915 1.00 93.44 115 GLY A N 1
ATOM 914 C CA . GLY A 1 115 ? 6.084 4.943 6.992 1.00 93.44 115 GLY A CA 1
ATOM 915 C C . GLY A 1 115 ? 6.127 4.056 5.749 1.00 93.44 115 GLY A C 1
ATOM 916 O O . GLY A 1 115 ? 7.101 4.119 5.003 1.00 93.44 115 GLY A O 1
ATOM 917 N N . VAL A 1 116 ? 5.104 3.233 5.510 1.00 96.56 116 VAL A N 1
ATOM 918 C CA . VAL A 1 116 ? 4.967 2.411 4.298 1.00 96.56 116 VAL A CA 1
ATOM 919 C C . VAL A 1 116 ? 3.557 2.499 3.726 1.00 96.56 116 VAL A C 1
ATOM 921 O O . VAL A 1 116 ? 2.626 2.942 4.391 1.00 96.56 116 VAL A O 1
ATOM 924 N N . LEU A 1 117 ? 3.395 2.033 2.494 1.00 98.00 117 LEU A N 1
ATOM 925 C CA . LEU A 1 117 ? 2.113 1.826 1.837 1.00 98.00 117 LEU A CA 1
ATOM 926 C C . LEU A 1 117 ? 1.651 0.381 2.044 1.00 98.00 117 LEU A C 1
ATOM 928 O O . LEU A 1 117 ? 2.072 -0.533 1.325 1.00 98.00 117 LEU A O 1
ATOM 932 N N . VAL A 1 118 ? 0.754 0.171 3.005 1.00 97.62 118 VAL A N 1
ATOM 933 C CA . VAL A 1 118 ? 0.094 -1.125 3.198 1.00 97.62 118 VAL A CA 1
ATOM 934 C C . VAL A 1 118 ? -0.830 -1.361 2.013 1.00 97.62 118 VAL A C 1
ATOM 936 O O . VAL A 1 118 ? -1.655 -0.505 1.697 1.00 97.62 118 VAL A O 1
ATOM 939 N N . SER A 1 119 ? -0.653 -2.488 1.327 1.00 98.25 119 SER A N 1
ATOM 940 C CA . SER A 1 119 ? -1.157 -2.663 -0.037 1.00 98.25 119 SER A CA 1
ATOM 941 C C . SER A 1 119 ? -2.061 -3.886 -0.199 1.00 98.25 119 SER A C 1
ATOM 943 O O . SER A 1 119 ? -1.848 -4.937 0.413 1.00 98.25 119 SER A O 1
ATOM 945 N N . TRP A 1 120 ? -3.058 -3.748 -1.074 1.00 98.62 120 TRP A N 1
ATOM 946 C CA . TRP A 1 120 ? -3.952 -4.818 -1.501 1.00 98.62 120 TRP A CA 1
ATOM 947 C C . TRP A 1 120 ? -4.220 -4.753 -3.002 1.00 98.62 120 TRP A C 1
ATOM 949 O O . TRP A 1 120 ? -4.657 -3.725 -3.516 1.00 98.62 120 TRP A O 1
ATOM 959 N N . ALA A 1 121 ? -4.101 -5.891 -3.677 1.00 98.19 121 ALA A N 1
ATOM 960 C CA . ALA A 1 121 ? -4.621 -6.061 -5.025 1.00 98.19 121 ALA A CA 1
ATOM 961 C C . ALA A 1 121 ? -6.146 -6.254 -4.982 1.00 98.19 121 ALA A C 1
ATOM 963 O O . ALA A 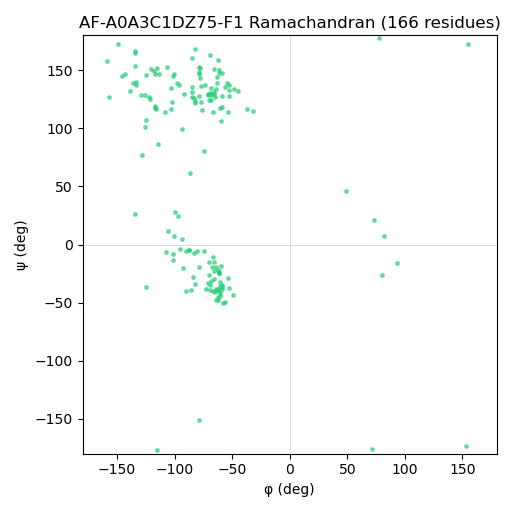1 121 ? -6.676 -7.031 -4.181 1.00 98.19 121 ALA A O 1
ATOM 964 N N . LEU A 1 122 ? -6.854 -5.589 -5.891 1.00 98.00 122 LEU A N 1
ATOM 965 C CA . LEU A 1 122 ? -8.300 -5.613 -6.100 1.00 98.00 122 LEU A CA 1
ATOM 966 C C . LEU A 1 122 ? -8.607 -6.236 -7.476 1.00 98.00 122 LEU A C 1
ATOM 968 O O . LEU A 1 122 ? -8.785 -5.520 -8.468 1.00 98.00 122 LEU A O 1
ATOM 972 N N . PRO A 1 123 ? -8.725 -7.575 -7.589 1.00 97.12 123 PRO A N 1
ATOM 973 C CA . PRO A 1 123 ? -8.938 -8.244 -8.877 1.00 97.12 123 PRO A CA 1
ATOM 974 C C . PRO A 1 123 ? -10.288 -7.930 -9.532 1.00 97.12 123 PRO A C 1
ATOM 976 O O . PRO A 1 123 ? -10.504 -8.259 -10.694 1.00 97.12 123 PRO A O 1
ATOM 979 N N . ARG A 1 124 ? -11.227 -7.357 -8.768 1.00 96.00 124 ARG A N 1
ATOM 980 C CA . ARG A 1 124 ? -12.552 -6.929 -9.242 1.00 96.00 124 ARG A CA 1
ATOM 981 C C . ARG A 1 124 ? -12.672 -5.404 -9.373 1.00 96.00 124 ARG A C 1
ATOM 983 O O . ARG A 1 124 ? -13.781 -4.912 -9.546 1.00 96.00 124 ARG A O 1
ATOM 990 N N . GLY A 1 125 ? -11.556 -4.677 -9.286 1.00 95.50 125 GLY A N 1
ATOM 991 C CA . GLY A 1 125 ? -11.524 -3.215 -9.301 1.00 95.50 125 GLY A CA 1
ATOM 992 C C . GLY A 1 125 ? -12.062 -2.581 -8.017 1.00 95.50 125 GLY A C 1
ATOM 993 O O . GLY A 1 125 ? -12.411 -3.276 -7.057 1.00 95.50 125 GLY A O 1
ATOM 994 N N . VAL A 1 126 ? -12.131 -1.253 -8.007 1.00 95.25 126 VAL A N 1
ATOM 995 C CA . VAL A 1 126 ? -12.653 -0.467 -6.880 1.00 95.25 126 VAL A CA 1
ATOM 996 C C . VAL A 1 126 ? -14.178 -0.644 -6.784 1.00 95.25 126 VAL A C 1
ATOM 998 O O . VAL A 1 126 ? -14.870 -0.505 -7.795 1.00 95.25 126 VAL A O 1
ATOM 1001 N N . PRO A 1 127 ? -14.740 -0.985 -5.609 1.00 93.31 127 PRO A N 1
ATOM 1002 C CA . PRO A 1 127 ? -16.186 -1.098 -5.450 1.00 93.31 127 PRO A CA 1
ATOM 1003 C C . PRO A 1 127 ? -16.855 0.282 -5.518 1.00 93.31 127 PRO A C 1
ATOM 1005 O O . PRO A 1 127 ? -16.549 1.167 -4.725 1.00 93.31 127 PRO A O 1
ATOM 1008 N N . THR A 1 128 ? -17.814 0.451 -6.430 1.00 93.06 128 THR A N 1
ATOM 1009 C CA . THR A 1 128 ? -18.621 1.681 -6.569 1.00 93.06 128 THR A CA 1
ATOM 1010 C C . THR A 1 128 ? -20.021 1.561 -5.954 1.00 93.06 128 THR A C 1
ATOM 1012 O O . THR A 1 128 ? -20.750 2.546 -5.876 1.00 93.06 128 THR A O 1
ATOM 1015 N N . ASP A 1 129 ? -20.416 0.356 -5.534 1.00 94.44 129 ASP A N 1
ATOM 1016 C CA . ASP A 1 129 ? -21.700 0.051 -4.896 1.00 94.44 129 ASP A CA 1
ATOM 1017 C C . ASP A 1 129 ? -21.449 -0.436 -3.457 1.00 94.44 129 ASP A C 1
ATOM 1019 O O . ASP A 1 129 ? -20.852 -1.503 -3.279 1.00 94.44 129 ASP A O 1
ATOM 1023 N N . PRO A 1 130 ? -21.915 0.286 -2.419 1.00 92.50 130 PRO A N 1
ATOM 1024 C CA . PRO A 1 130 ? -21.683 -0.086 -1.024 1.00 92.50 130 PRO A CA 1
ATOM 1025 C C . PRO A 1 130 ? -22.394 -1.382 -0.600 1.00 92.50 130 PRO A C 1
ATOM 1027 O O . PRO A 1 130 ? -22.125 -1.891 0.485 1.00 92.50 130 PRO A O 1
ATOM 1030 N N . GLN A 1 131 ? -23.307 -1.923 -1.415 1.00 95.31 131 GLN A N 1
ATOM 1031 C CA . GLN A 1 131 ? -23.980 -3.202 -1.155 1.00 95.31 131 GLN A CA 1
ATOM 1032 C C . GLN A 1 131 ? -23.196 -4.413 -1.683 1.00 95.31 131 GLN A C 1
ATOM 1034 O O . GLN A 1 131 ? -23.612 -5.556 -1.475 1.00 95.31 131 GLN A O 1
ATOM 1039 N N . ARG A 1 132 ? -22.073 -4.196 -2.380 1.00 92.12 132 ARG A N 1
ATOM 1040 C CA . ARG A 1 132 ? -21.272 -5.263 -2.989 1.00 92.12 132 ARG A CA 1
ATOM 1041 C C . ARG A 1 132 ? -19.850 -5.260 -2.453 1.00 92.12 132 ARG A C 1
ATOM 1043 O O . ARG A 1 132 ? -19.114 -4.291 -2.587 1.00 92.12 132 ARG A O 1
ATOM 1050 N N . ASN A 1 133 ? -19.431 -6.407 -1.932 1.00 92.81 133 ASN A N 1
ATOM 1051 C CA . ASN A 1 133 ? -18.057 -6.601 -1.486 1.00 92.81 133 ASN A CA 1
ATOM 1052 C C . ASN A 1 133 ? -17.163 -7.008 -2.660 1.00 92.81 133 ASN A C 1
ATOM 1054 O O . ASN A 1 133 ? -17.480 -7.943 -3.402 1.00 92.81 133 ASN A O 1
ATOM 1058 N N . HIS A 1 134 ? -16.019 -6.343 -2.796 1.00 96.25 134 HIS A N 1
ATOM 1059 C CA . HIS A 1 134 ? -14.937 -6.763 -3.682 1.00 96.25 134 HIS A CA 1
ATOM 1060 C C . HIS A 1 134 ? -13.842 -7.464 -2.872 1.00 96.25 134 HIS A C 1
ATOM 1062 O O . HIS A 1 134 ? -13.608 -7.144 -1.709 1.00 96.25 134 HIS A O 1
ATOM 1068 N N . LEU A 1 135 ? -13.191 -8.456 -3.485 1.00 96.31 135 LEU A N 1
ATOM 1069 C CA . LEU A 1 135 ? -12.044 -9.126 -2.878 1.00 96.31 135 LEU A CA 1
ATOM 1070 C C . LEU A 1 135 ? -10.846 -8.170 -2.873 1.00 96.31 135 LEU A C 1
ATOM 1072 O O . LEU A 1 135 ? -10.495 -7.647 -3.929 1.00 96.31 135 LEU A O 1
ATOM 1076 N N . ALA A 1 136 ? -10.207 -8.025 -1.714 1.00 97.75 136 ALA A N 1
ATOM 1077 C CA . ALA A 1 136 ? -8.922 -7.361 -1.547 1.00 97.75 136 ALA A CA 1
ATOM 1078 C C . ALA A 1 136 ? -7.899 -8.386 -1.044 1.00 97.75 136 ALA A C 1
ATOM 1080 O O . ALA A 1 136 ? -8.092 -8.993 0.011 1.00 97.75 136 ALA A O 1
ATOM 1081 N N . VAL A 1 137 ? -6.842 -8.621 -1.818 1.00 97.50 137 VAL A N 1
ATOM 1082 C CA . VAL A 1 137 ? -5.777 -9.577 -1.492 1.00 97.50 137 VAL A CA 1
ATOM 1083 C C . VAL A 1 137 ? -4.571 -8.788 -1.017 1.00 97.50 137 VAL A C 1
ATOM 1085 O O . VAL A 1 137 ? -4.032 -8.002 -1.786 1.00 97.50 137 VAL A O 1
ATOM 1088 N N . GLN A 1 138 ? -4.165 -8.976 0.237 1.00 97.25 138 GLN A N 1
ATOM 1089 C CA . GLN A 1 138 ? -3.017 -8.263 0.795 1.00 97.25 138 GLN A CA 1
ATOM 1090 C C . GLN A 1 138 ? -1.732 -8.658 0.060 1.00 97.25 138 GLN A C 1
ATOM 1092 O O . GLN A 1 138 ? -1.494 -9.845 -0.171 1.00 97.25 138 GLN A O 1
ATOM 1097 N N . THR A 1 139 ? -0.929 -7.660 -0.295 1.00 96.50 139 THR A N 1
ATOM 1098 C CA . THR A 1 139 ? 0.399 -7.817 -0.903 1.00 96.50 139 THR A CA 1
ATOM 1099 C C . THR A 1 139 ? 1.466 -7.267 0.041 1.00 96.50 139 THR A C 1
ATOM 1101 O O . THR A 1 139 ? 1.165 -6.830 1.152 1.00 96.50 139 THR A O 1
ATOM 1104 N N . GLU A 1 140 ? 2.720 -7.271 -0.396 1.00 96.56 140 GLU A N 1
ATOM 1105 C CA . GLU A 1 140 ? 3.828 -6.690 0.355 1.00 96.56 140 GLU A CA 1
ATOM 1106 C C . GLU A 1 140 ? 3.625 -5.180 0.564 1.00 96.56 140 GLU A C 1
ATOM 1108 O O . GLU A 1 140 ? 3.017 -4.495 -0.268 1.00 96.56 140 GLU A O 1
ATOM 1113 N N . ASP A 1 141 ? 4.154 -4.654 1.669 1.00 97.44 141 ASP A N 1
ATOM 1114 C CA . ASP A 1 141 ? 4.210 -3.212 1.911 1.00 97.44 141 ASP A CA 1
ATOM 1115 C C . ASP A 1 141 ? 5.087 -2.544 0.839 1.00 97.44 141 ASP A C 1
ATOM 1117 O O . ASP A 1 141 ? 6.137 -3.067 0.471 1.00 97.44 141 ASP A O 1
ATOM 1121 N N . HIS A 1 142 ? 4.668 -1.384 0.337 1.00 98.00 142 HIS A N 1
ATOM 1122 C CA . HIS A 1 142 ? 5.416 -0.621 -0.667 1.00 98.00 142 HIS A CA 1
ATOM 1123 C C . HIS A 1 142 ? 6.066 0.622 -0.036 1.00 98.00 142 HIS A C 1
ATOM 1125 O O . HIS A 1 142 ? 5.560 1.140 0.965 1.00 98.00 142 HIS A O 1
ATOM 1131 N N . PRO A 1 143 ? 7.190 1.124 -0.578 1.00 97.12 143 PRO A N 1
ATOM 1132 C CA . PRO A 1 143 ? 7.775 2.376 -0.107 1.00 97.12 143 PRO A CA 1
ATOM 1133 C C . PRO A 1 143 ? 6.840 3.555 -0.408 1.00 97.12 143 PRO A C 1
ATOM 1135 O O . PRO A 1 143 ? 6.096 3.508 -1.387 1.00 97.12 143 PRO A O 1
ATOM 1138 N N . LEU A 1 144 ? 6.879 4.620 0.399 1.00 96.88 144 LEU A N 1
ATOM 1139 C CA . LEU A 1 144 ? 6.008 5.792 0.201 1.00 96.88 144 LEU A CA 1
ATOM 1140 C C . LEU A 1 144 ? 6.216 6.435 -1.175 1.00 96.88 144 LEU A C 1
ATOM 1142 O O . LEU A 1 144 ? 5.257 6.869 -1.808 1.00 96.88 144 LEU A O 1
ATOM 1146 N N . GLU A 1 145 ? 7.449 6.422 -1.681 1.00 96.31 145 GLU A N 1
ATOM 1147 C CA . GLU A 1 145 ? 7.800 6.925 -3.010 1.00 96.31 145 GLU A CA 1
ATOM 1148 C C . GLU A 1 145 ? 7.089 6.162 -4.138 1.00 96.31 145 GLU A C 1
ATOM 1150 O O . GLU A 1 145 ? 6.874 6.717 -5.214 1.00 96.31 145 GLU A O 1
ATOM 1155 N N . TYR A 1 146 ? 6.676 4.911 -3.897 1.00 97.69 146 TYR A N 1
ATOM 1156 C CA . TYR A 1 146 ? 5.889 4.132 -4.857 1.00 97.69 146 TYR A CA 1
ATOM 1157 C C . TYR A 1 146 ? 4.499 4.725 -5.096 1.00 97.69 146 TYR A C 1
ATOM 1159 O O . TYR A 1 146 ? 3.900 4.481 -6.140 1.00 97.69 146 TYR A O 1
ATOM 1167 N N . GLY A 1 147 ? 3.985 5.522 -4.153 1.00 97.06 147 GLY A N 1
ATOM 1168 C CA . GLY A 1 147 ? 2.686 6.179 -4.282 1.00 97.06 147 GLY A CA 1
ATOM 1169 C C . GLY A 1 147 ? 2.607 7.141 -5.469 1.00 97.06 147 GLY A C 1
ATOM 1170 O O . GLY A 1 147 ? 1.525 7.370 -5.992 1.00 97.06 147 GLY A O 1
ATOM 1171 N N . GLY A 1 148 ? 3.752 7.657 -5.928 1.00 97.38 148 GLY A N 1
ATOM 1172 C CA . GLY A 1 148 ? 3.856 8.495 -7.125 1.00 97.38 148 GLY A CA 1
ATOM 1173 C C . GLY A 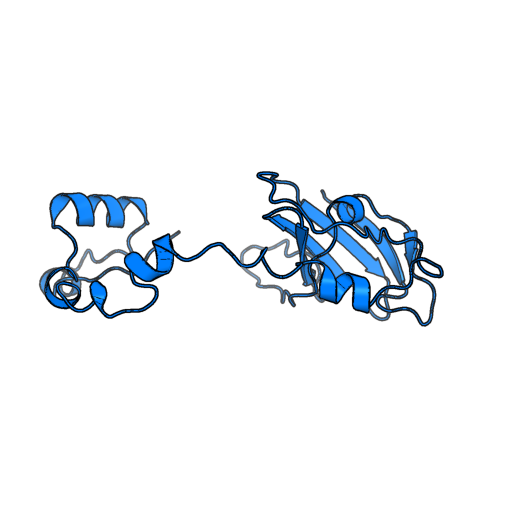1 148 ? 4.340 7.758 -8.376 1.00 97.38 148 GLY A C 1
ATOM 1174 O O . GLY A 1 148 ? 4.662 8.412 -9.364 1.00 97.38 148 GLY A O 1
ATOM 1175 N N . PHE A 1 149 ? 4.477 6.428 -8.339 1.00 97.81 149 PHE A N 1
ATOM 1176 C CA . PHE A 1 149 ? 5.002 5.667 -9.470 1.00 97.81 149 PHE A CA 1
ATOM 1177 C C . PHE A 1 149 ? 3.934 5.455 -10.551 1.00 97.81 149 PHE A C 1
ATOM 1179 O O . PHE A 1 149 ? 2.859 4.913 -10.288 1.00 97.81 149 PHE A O 1
ATOM 1186 N N . GLU A 1 150 ? 4.292 5.814 -11.781 1.00 98.00 150 GLU A N 1
ATOM 1187 C CA . GLU A 1 150 ? 3.611 5.439 -13.017 1.00 98.00 150 GLU A CA 1
ATOM 1188 C C . GLU A 1 150 ? 4.667 4.979 -14.026 1.00 98.00 150 GLU A C 1
ATOM 1190 O O . GLU A 1 150 ? 5.751 5.565 -14.121 1.00 98.00 150 GLU A O 1
ATOM 1195 N N . GLY A 1 151 ? 4.374 3.928 -14.785 1.00 97.12 151 GLY A N 1
ATOM 1196 C CA . GLY A 1 151 ? 5.289 3.400 -15.788 1.00 97.12 151 GLY A CA 1
ATOM 1197 C C . GLY A 1 151 ? 5.096 1.917 -16.073 1.00 97.12 151 GLY A C 1
ATOM 1198 O O . GLY A 1 151 ? 4.177 1.271 -15.579 1.00 97.12 151 GLY A O 1
ATOM 1199 N N . THR A 1 152 ? 5.995 1.366 -16.883 1.00 97.38 152 THR A N 1
ATOM 1200 C CA . THR A 1 152 ? 5.951 -0.041 -17.295 1.00 97.38 152 THR A CA 1
ATOM 1201 C C . THR A 1 152 ? 6.963 -0.863 -16.506 1.00 97.38 152 THR A C 1
ATOM 1203 O O . THR A 1 152 ? 8.170 -0.616 -16.578 1.00 97.38 152 THR A O 1
ATOM 1206 N N . ILE A 1 153 ? 6.492 -1.894 -15.806 1.00 95.00 153 ILE A N 1
ATOM 1207 C CA . ILE A 1 153 ? 7.345 -2.905 -15.176 1.00 95.00 153 ILE A CA 1
ATOM 1208 C C . ILE A 1 153 ? 7.735 -3.937 -16.251 1.00 95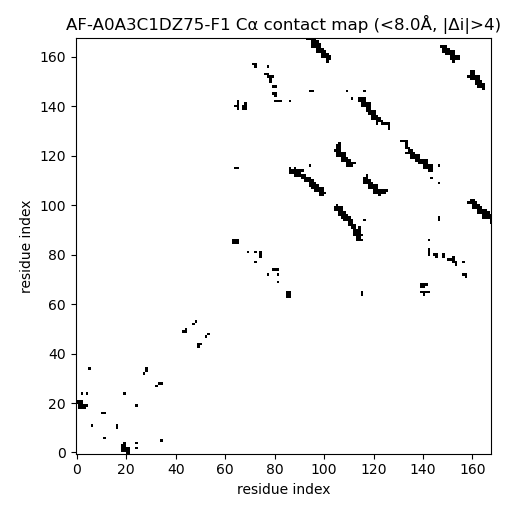.00 153 ILE A C 1
ATOM 1210 O O . ILE A 1 153 ? 6.850 -4.547 -16.867 1.00 95.00 153 ILE A O 1
ATOM 1214 N N . PRO A 1 154 ? 9.039 -4.154 -16.522 1.00 94.94 154 PRO A N 1
ATOM 1215 C CA . PRO A 1 154 ? 9.477 -5.005 -17.625 1.00 94.94 154 PRO A CA 1
ATOM 1216 C C . PRO A 1 154 ? 8.975 -6.447 -17.544 1.00 94.94 154 PRO A C 1
ATOM 1218 O O . PRO A 1 154 ? 8.869 -7.050 -16.476 1.00 94.94 154 PRO A O 1
ATOM 1221 N N . ARG A 1 155 ? 8.736 -7.053 -18.713 1.00 92.44 155 ARG A N 1
ATOM 1222 C CA . ARG A 1 155 ? 8.362 -8.471 -18.808 1.00 92.44 155 ARG A CA 1
ATOM 1223 C C . ARG A 1 155 ? 9.402 -9.367 -18.136 1.00 92.44 155 ARG A C 1
ATOM 1225 O O . ARG A 1 155 ? 10.594 -9.238 -18.390 1.00 92.44 155 ARG A O 1
ATOM 1232 N N . GLY A 1 156 ? 8.919 -10.340 -17.367 1.00 90.38 156 GLY A N 1
ATOM 1233 C CA . GLY A 1 156 ? 9.758 -11.298 -16.642 1.00 90.38 156 GLY A CA 1
ATOM 1234 C C . GLY A 1 156 ? 10.069 -10.875 -15.207 1.00 90.38 156 GLY A C 1
ATOM 1235 O O . GLY A 1 156 ? 10.428 -11.736 -14.409 1.00 90.38 156 GLY A O 1
ATOM 1236 N N . GLU A 1 157 ? 9.856 -9.605 -14.864 1.00 93.62 157 GLU A N 1
ATOM 1237 C CA . GLU A 1 157 ? 9.941 -9.124 -13.487 1.00 93.62 157 GLU A CA 1
ATOM 1238 C C . GLU A 1 157 ? 8.613 -9.353 -12.741 1.00 93.62 157 GLU A C 1
ATOM 1240 O O . GLU A 1 157 ? 7.551 -9.590 -13.338 1.00 93.62 157 GLU A O 1
ATOM 1245 N N . TYR A 1 158 ? 8.676 -9.339 -11.411 1.00 89.50 158 TYR A N 1
ATOM 1246 C CA . TYR A 1 158 ? 7.487 -9.458 -10.573 1.00 89.50 158 TYR A CA 1
ATOM 1247 C C . TYR A 1 158 ? 6.595 -8.228 -10.760 1.00 89.50 158 TYR A C 1
ATOM 1249 O O . TYR A 1 158 ? 7.080 -7.105 -10.716 1.00 89.50 158 TYR A O 1
ATOM 1257 N N . GLY A 1 159 ? 5.297 -8.440 -10.991 1.00 90.31 159 GLY A N 1
ATOM 1258 C CA . GLY A 1 159 ? 4.382 -7.341 -11.310 1.00 90.31 159 GLY A CA 1
ATOM 1259 C C . GLY A 1 159 ? 4.548 -6.773 -12.723 1.00 90.31 159 GLY A C 1
ATOM 1260 O O . GLY A 1 159 ? 4.143 -5.651 -12.956 1.00 90.31 159 GLY A O 1
ATOM 1261 N N . ALA A 1 160 ? 5.134 -7.506 -13.677 1.00 95.00 160 ALA A N 1
ATOM 1262 C CA . ALA A 1 160 ? 5.248 -7.026 -15.057 1.00 95.00 160 ALA A CA 1
ATOM 1263 C C . ALA A 1 160 ? 3.899 -6.574 -15.650 1.00 95.00 160 ALA A C 1
ATOM 1265 O O . ALA A 1 160 ? 2.942 -7.358 -15.682 1.00 95.00 160 ALA A O 1
ATOM 1266 N N . GLY A 1 161 ? 3.872 -5.359 -16.194 1.00 96.50 161 GLY A N 1
ATOM 1267 C CA . GLY A 1 161 ? 2.667 -4.696 -16.684 1.00 96.50 161 GLY A CA 1
ATOM 1268 C C . GLY A 1 161 ? 2.807 -3.177 -16.681 1.00 9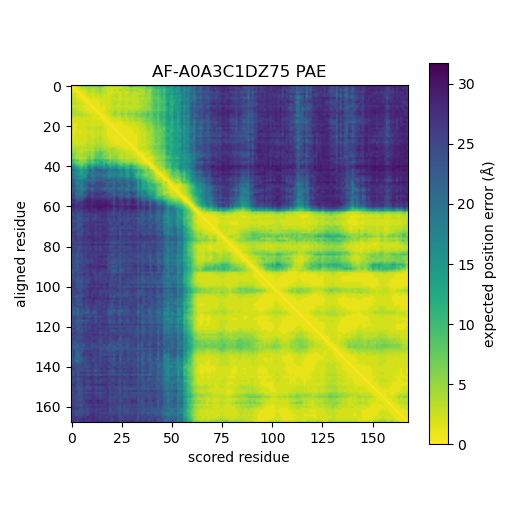6.50 161 GLY A C 1
ATOM 1269 O O . GLY A 1 161 ? 3.793 -2.641 -16.175 1.00 96.50 161 GLY A O 1
ATOM 1270 N N . ASP A 1 162 ? 1.825 -2.493 -17.260 1.00 98.06 162 ASP A N 1
ATOM 1271 C CA . ASP A 1 162 ? 1.722 -1.037 -17.159 1.00 98.06 162 ASP A CA 1
ATOM 1272 C C . ASP A 1 162 ? 1.003 -0.653 -15.863 1.00 98.06 162 ASP A C 1
ATOM 1274 O O . ASP A 1 162 ? -0.005 -1.265 -15.502 1.00 98.06 162 ASP A O 1
ATOM 1278 N N . VAL A 1 163 ? 1.535 0.348 -15.168 1.00 98.38 163 VAL A N 1
ATOM 1279 C CA . VAL A 1 163 ? 1.002 0.897 -13.920 1.00 98.38 163 VAL A CA 1
ATOM 1280 C C . VAL A 1 163 ? 0.733 2.383 -14.124 1.00 98.38 163 VAL A C 1
ATOM 1282 O O . VAL A 1 163 ? 1.630 3.126 -14.524 1.00 98.38 163 VAL A O 1
ATOM 1285 N N . SER A 1 164 ? -0.481 2.824 -13.816 1.00 98.44 164 SER A N 1
ATOM 1286 C CA . SER A 1 164 ? -0.869 4.240 -13.804 1.00 98.44 164 SER A CA 1
ATOM 1287 C C . SER A 1 164 ? -1.662 4.569 -12.545 1.00 98.44 164 SER A C 1
ATOM 1289 O O . SER A 1 164 ? -2.327 3.695 -11.985 1.00 98.44 164 SER A O 1
ATOM 1291 N N . ILE A 1 165 ? -1.636 5.823 -12.101 1.00 98.50 165 ILE A N 1
ATOM 1292 C CA . ILE A 1 165 ? -2.444 6.267 -10.962 1.00 98.50 165 ILE A CA 1
ATOM 1293 C C . ILE A 1 165 ? -3.889 6.440 -11.435 1.00 98.50 165 ILE A C 1
ATOM 1295 O O . ILE A 1 165 ? -4.176 7.187 -12.367 1.00 98.50 165 ILE A O 1
ATOM 1299 N N . TRP A 1 166 ? -4.803 5.723 -10.787 1.00 98.19 166 TRP A N 1
ATOM 1300 C CA . TRP A 1 166 ? -6.240 5.820 -11.021 1.00 98.19 166 TRP A CA 1
ATOM 1301 C C . TRP A 1 166 ? -6.889 6.870 -10.105 1.00 98.19 166 TRP A C 1
ATOM 1303 O O . TRP A 1 166 ? -7.745 7.621 -10.566 1.00 98.19 166 TRP A O 1
ATOM 1313 N N . ASP A 1 167 ? -6.466 6.938 -8.835 1.00 98.06 167 ASP A N 1
ATOM 1314 C CA . ASP A 1 167 ? -6.909 7.922 -7.828 1.00 98.06 167 ASP A CA 1
ATOM 1315 C C . ASP A 1 167 ? -5.873 8.049 -6.688 1.00 98.06 167 ASP A C 1
ATOM 1317 O O . ASP A 1 167 ? -5.084 7.117 -6.488 1.00 98.06 167 ASP A O 1
ATOM 1321 N N . ALA A 1 168 ? -5.858 9.169 -5.950 1.00 95.00 168 ALA A N 1
ATOM 1322 C CA . ALA A 1 168 ? -4.921 9.440 -4.843 1.00 95.00 168 ALA A CA 1
ATOM 1323 C C . ALA A 1 168 ? -5.404 10.531 -3.865 1.00 95.00 168 ALA A C 1
ATOM 1325 O O . ALA A 1 168 ? -6.070 11.491 -4.318 1.00 95.00 168 ALA A O 1
#

Nearest PDB structures (foldseek):
  3ta7-assembly1_A  TM=9.876E-01  e=3.258E-08  Candidatus Korarchaeum cryptofilum OPF8
  3p43-assembly1_A  TM=9.340E-01  e=6.115E-08  Methanosarcina barkeri str. Fusaro
  3n9b-assembly1_A  TM=9.765E-01  e=5.085E-07  Pseudomonas aeruginosa
  5dmp-assembly1_A  TM=9.831E-01  e=6.770E-07  Methanocella paludicola
  3n9d-assembly1_A  TM=9.866E-01  e=2.999E-06  Pseudomonas aeruginosa

Solvent-accessible surface area (backbone atoms only — not comparable to full-atom values): 10091 Å² total; per-residue (Å²): 113,75,45,94,69,96,76,53,72,72,53,73,69,38,93,82,65,71,90,38,41,56,68,57,49,52,54,45,37,75,74,71,46,65,90,55,48,81,72,42,60,79,44,48,75,71,38,82,82,22,70,70,55,53,72,69,49,66,72,66,74,72,76,58,67,48,52,66,40,53,73,62,54,50,74,93,72,36,87,63,79,73,79,89,69,74,68,59,75,43,91,60,83,53,50,30,30,30,40,33,49,36,98,56,69,29,25,38,43,28,38,42,52,57,36,25,20,48,28,24,42,16,71,72,39,82,70,90,48,96,92,52,88,60,64,69,46,78,54,63,34,37,56,58,73,48,69,77,56,63,49,66,36,48,86,91,47,79,78,26,23,44,34,38,75,72,49,109

Secondary structure (DSSP, 8-state):
-EE-----HHHHT-TT--PEEHHHHHHHHHHH--TTHHHHTTTTTTSSSPHHHHHS----S---TTHHHHHT--TTT--S----SPPPP-----EEEEEEESSSEEEEEEEEETTEEEEEEETT-----TTSPPP-EE---EEGGGGG--EEEPTTSTT-EEEEEEE-